Protein AF-A0A661MW27-F1 (afdb_monomer_lite)

Secondary structure (DSSP, 8-state):
----------------TTS-SHHHHHHHHHHHTHHHHTSGGG-SSHHHHHHHHHHHHHHH--SHHHHHIIIIIGGGS-HHHHHHHHHHHHHHTT-S--HHHHHHHHHHHS-TT--SHHHHHHHHHHHHTTT-----HHHHHHH-S--

Sequence (147 aa):
MLWVVASCSANGGADSPDGSGPDYRAGVEDICFAETRSGAIELFPFMDKAQTLNSWLEQQLTDQAAHGLYFETILQASVLEQGDLLRATAIRAGIDSCPLGGYLDFIGRLSSRAATLEDCRAACSERNRDTGDEPSVDEACLKGCGG

pLDDT: mean 72.22, std 19.12, range [37.03, 95.69]

Radius of gyration: 20.78 Å; chains: 1; bounding box: 51×24×80 Å

Structure (mmCIF, N/CA/C/O backbone):
data_AF-A0A661MW27-F1
#
_entry.id   AF-A0A661MW27-F1
#
loop_
_atom_site.group_PDB
_atom_site.id
_atom_site.type_symbol
_atom_site.label_atom_id
_atom_site.label_alt_id
_atom_site.label_comp_id
_atom_site.label_asym_id
_atom_site.label_entity_id
_atom_site.label_seq_id
_atom_site.pdbx_PDB_ins_code
_atom_site.Cartn_x
_atom_site.Cartn_y
_atom_site.Cartn_z
_atom_site.occupancy
_atom_site.B_iso_or_equiv
_atom_site.auth_seq_id
_atom_site.auth_comp_id
_atom_site.auth_asym_id
_atom_site.auth_atom_id
_atom_site.pdbx_PDB_model_num
ATOM 1 N N . MET A 1 1 ? -34.425 12.189 50.272 1.00 46.50 1 MET A N 1
ATOM 2 C CA . MET A 1 1 ? -33.858 10.877 49.901 1.00 46.50 1 MET A CA 1
ATOM 3 C C . MET A 1 1 ? -33.322 11.001 48.485 1.00 46.50 1 MET A C 1
ATOM 5 O O . MET A 1 1 ? -34.099 11.303 47.592 1.00 46.50 1 MET A O 1
ATOM 9 N N . LEU A 1 2 ? -31.997 10.924 48.339 1.00 43.91 2 LEU A N 1
ATOM 10 C CA . LEU A 1 2 ? -31.269 10.925 47.064 1.00 43.91 2 LEU A CA 1
ATOM 11 C C . LEU A 1 2 ? -31.294 9.526 46.399 1.00 43.91 2 LEU A C 1
ATOM 13 O O . LEU A 1 2 ? -31.570 8.547 47.090 1.00 43.91 2 LEU A O 1
ATOM 17 N N . TRP A 1 3 ? -30.814 9.499 45.141 1.00 37.03 3 TRP A N 1
ATOM 18 C CA . TRP A 1 3 ? -30.268 8.382 44.332 1.00 37.03 3 TRP A CA 1
ATOM 19 C C . TRP A 1 3 ? -31.305 7.652 43.447 1.00 37.03 3 TRP A C 1
ATOM 21 O O . TRP A 1 3 ? -32.359 7.283 43.940 1.00 37.03 3 TRP A O 1
ATOM 31 N N . VAL A 1 4 ? -31.132 7.398 42.139 1.00 47.03 4 VAL A N 1
ATOM 32 C CA . VAL A 1 4 ? -30.039 7.552 41.151 1.00 47.03 4 VAL A CA 1
ATOM 33 C C . VAL A 1 4 ? -30.671 7.508 39.754 1.00 47.03 4 VAL A C 1
ATOM 35 O O . VAL A 1 4 ? -31.527 6.666 39.494 1.00 47.03 4 VAL A O 1
ATOM 38 N N . VAL A 1 5 ? -30.213 8.370 38.845 1.00 48.03 5 VAL A N 1
ATOM 39 C CA . VAL A 1 5 ? -30.421 8.227 37.396 1.00 48.03 5 VAL A CA 1
ATOM 40 C C . VAL A 1 5 ? -29.386 7.218 36.899 1.00 48.03 5 VAL A C 1
ATOM 42 O O . VAL A 1 5 ? -28.189 7.500 36.932 1.00 48.03 5 VAL A O 1
ATOM 45 N N . ALA A 1 6 ? -29.819 6.025 36.497 1.00 45.34 6 ALA A N 1
ATOM 46 C CA . ALA A 1 6 ? -28.947 5.066 35.832 1.00 45.34 6 ALA A CA 1
ATOM 47 C C . ALA A 1 6 ? -28.739 5.529 34.383 1.00 45.34 6 ALA A C 1
ATOM 49 O O . ALA A 1 6 ? -29.482 5.157 33.479 1.00 45.34 6 ALA A O 1
ATOM 50 N N . SER A 1 7 ? -27.742 6.390 34.179 1.00 44.41 7 SER A N 1
ATOM 51 C CA . SER A 1 7 ? -27.162 6.629 32.862 1.00 44.41 7 SER A CA 1
ATOM 52 C C . SER A 1 7 ? -26.473 5.343 32.418 1.00 44.41 7 SER A C 1
ATOM 54 O O . SER A 1 7 ? -25.384 5.019 32.890 1.00 44.41 7 SER A O 1
ATOM 56 N N . CYS A 1 8 ? -27.101 4.593 31.516 1.00 40.91 8 CYS A N 1
ATOM 57 C CA . CYS A 1 8 ? -26.392 3.601 30.722 1.00 40.91 8 CYS A CA 1
ATOM 58 C C . CYS A 1 8 ? -25.476 4.348 29.746 1.00 40.91 8 CYS A C 1
ATOM 60 O O . CYS A 1 8 ? -25.838 4.607 28.602 1.00 40.91 8 CYS A O 1
ATOM 62 N N . SER A 1 9 ? -24.286 4.712 30.221 1.00 41.81 9 SER A N 1
ATOM 63 C CA . SER A 1 9 ? -23.142 4.939 29.350 1.00 41.81 9 SER A CA 1
ATOM 64 C C . SER A 1 9 ? -22.798 3.599 28.712 1.00 41.81 9 SER A C 1
ATOM 66 O O . SER A 1 9 ? -22.139 2.766 29.329 1.00 41.81 9 SER A O 1
ATOM 68 N N . ALA A 1 10 ? -23.246 3.380 27.479 1.00 42.62 10 ALA A N 1
ATOM 69 C CA . ALA A 1 10 ? -22.653 2.381 26.600 1.00 42.62 10 ALA A CA 1
ATOM 70 C C . ALA A 1 10 ? -21.288 2.915 26.121 1.00 42.62 10 ALA A C 1
ATOM 72 O O . ALA A 1 10 ? -21.113 3.264 24.961 1.00 42.62 10 ALA A O 1
ATOM 73 N N . ASN A 1 11 ? -20.346 3.051 27.058 1.00 49.88 11 ASN A N 1
ATOM 74 C CA . ASN A 1 11 ? -18.920 3.193 26.787 1.00 49.88 11 ASN A CA 1
ATOM 75 C C . ASN A 1 11 ? -18.308 1.810 26.996 1.00 49.88 11 ASN A C 1
ATOM 77 O O . ASN A 1 11 ? -18.375 1.276 28.102 1.00 49.88 11 ASN A O 1
ATOM 81 N N . GLY A 1 12 ? -17.733 1.241 25.943 1.00 41.22 12 GLY A N 1
ATOM 82 C CA . GLY A 1 12 ? -17.065 -0.057 26.005 1.00 41.22 12 GLY A CA 1
ATOM 83 C C . GLY A 1 12 ? -17.456 -0.974 24.858 1.00 41.22 12 GLY A C 1
ATOM 84 O O . GLY A 1 12 ? -17.827 -2.121 25.091 1.00 41.22 12 GLY A O 1
ATOM 85 N N . GLY A 1 13 ? -17.398 -0.469 23.622 1.00 37.97 13 GLY A N 1
ATOM 86 C CA . GLY A 1 13 ? -17.159 -1.348 22.483 1.00 37.97 13 GLY A CA 1
ATOM 87 C C . GLY A 1 13 ? -15.751 -1.900 22.657 1.00 37.97 13 GLY A C 1
ATOM 88 O O . GLY A 1 13 ? -14.794 -1.137 22.682 1.00 37.97 13 GLY A O 1
ATOM 89 N N . ALA A 1 14 ? -15.678 -3.194 22.932 1.00 40.94 14 ALA A N 1
ATOM 90 C CA . ALA A 1 14 ? -14.482 -3.892 23.349 1.00 40.94 14 ALA A CA 1
ATOM 91 C C . ALA A 1 14 ? -13.379 -3.816 22.285 1.00 40.94 14 ALA A C 1
ATOM 93 O O . ALA A 1 14 ? -13.528 -4.370 21.195 1.00 40.94 14 ALA A O 1
ATOM 94 N N . ASP A 1 15 ? -12.258 -3.198 22.659 1.00 43.69 15 ASP A N 1
ATOM 95 C CA . ASP A 1 15 ? -10.935 -3.521 22.135 1.00 43.69 15 ASP A CA 1
ATOM 96 C C . ASP A 1 15 ? -10.764 -5.042 22.175 1.00 43.69 15 ASP A C 1
ATOM 98 O O . ASP A 1 15 ? -10.626 -5.654 23.239 1.00 43.69 15 ASP A O 1
ATOM 102 N N . SER A 1 16 ? -10.841 -5.671 21.006 1.00 42.41 16 SER A N 1
ATOM 103 C CA . SER A 1 16 ? -10.430 -7.060 20.860 1.00 42.41 16 SER A CA 1
ATOM 104 C C . SER A 1 16 ? -8.900 -7.074 20.963 1.00 42.41 16 SER A C 1
ATOM 106 O O . SER A 1 16 ? -8.254 -6.431 20.134 1.00 42.41 16 SER A O 1
ATOM 108 N N . PRO A 1 17 ? -8.303 -7.782 21.942 1.00 43.22 17 PRO A N 1
ATOM 109 C CA . PRO A 1 17 ? -6.854 -7.770 22.195 1.00 43.22 17 PRO A CA 1
ATOM 110 C C . PRO A 1 17 ? -6.017 -8.370 21.052 1.00 43.22 17 PRO A C 1
ATOM 112 O O . PRO A 1 17 ? -4.790 -8.355 21.098 1.00 43.22 17 PRO A O 1
ATOM 115 N N . ASP A 1 18 ? -6.685 -8.850 20.008 1.00 52.06 18 ASP A N 1
ATOM 116 C CA . ASP A 1 18 ? -6.111 -9.528 18.854 1.00 52.06 18 ASP A CA 1
ATOM 117 C C . ASP A 1 18 ? -5.932 -8.565 17.664 1.00 52.06 18 ASP A C 1
ATOM 119 O O . ASP A 1 18 ? -5.651 -9.006 16.550 1.00 52.06 18 ASP A O 1
ATOM 123 N N . GLY A 1 19 ? -6.182 -7.260 17.857 1.00 52.84 19 GLY A N 1
ATOM 124 C CA . GLY A 1 19 ? -6.097 -6.251 16.797 1.00 52.84 19 GLY A CA 1
ATOM 125 C C . GLY A 1 19 ? -7.008 -6.559 15.609 1.00 52.84 19 GLY A C 1
ATOM 126 O O . GLY A 1 19 ? -6.654 -6.252 14.489 1.00 52.84 19 GLY A O 1
ATOM 127 N N . SER A 1 20 ? -8.141 -7.235 15.826 1.00 58.78 20 SER A N 1
ATOM 128 C CA . SER A 1 20 ? -9.011 -7.783 14.766 1.00 58.78 20 SER A CA 1
ATOM 129 C C . SER A 1 20 ? -10.397 -7.116 14.718 1.00 58.78 20 SER A C 1
ATOM 131 O O . SER A 1 20 ? -11.371 -7.702 14.246 1.00 58.78 20 SER A O 1
ATOM 133 N N . GLY A 1 21 ? -10.506 -5.900 15.262 1.00 63.06 21 GLY A N 1
ATOM 134 C CA . GLY A 1 21 ? -11.749 -5.129 15.311 1.00 63.06 21 GLY A CA 1
ATOM 135 C C . GLY A 1 21 ? -12.168 -4.537 13.954 1.00 63.06 21 GLY A C 1
ATOM 136 O O . GLY A 1 21 ? -11.408 -4.588 12.984 1.00 63.06 21 GLY A O 1
ATOM 137 N N . PRO A 1 22 ? -13.374 -3.944 13.865 1.00 69.44 22 PRO A N 1
ATOM 138 C CA . PRO A 1 22 ? -13.841 -3.263 12.652 1.00 69.44 22 PRO A CA 1
ATOM 139 C C . PRO A 1 22 ? -12.879 -2.159 12.183 1.00 69.44 22 PRO A C 1
ATOM 141 O O . PRO A 1 22 ? -12.705 -1.988 10.977 1.00 69.44 22 PRO A O 1
ATOM 144 N N . ASP A 1 23 ? -12.205 -1.489 13.120 1.00 83.31 23 ASP A N 1
ATOM 145 C CA . ASP A 1 23 ? -11.237 -0.424 12.838 1.00 83.31 23 ASP A CA 1
ATOM 146 C C . ASP A 1 23 ? -9.940 -0.967 12.213 1.00 83.31 23 ASP A C 1
ATOM 148 O O . ASP A 1 23 ? -9.398 -0.365 11.287 1.00 83.31 23 ASP A O 1
ATOM 152 N N . TYR A 1 24 ? -9.502 -2.167 12.612 1.00 86.62 24 TYR A N 1
ATOM 153 C CA . TYR A 1 24 ? -8.372 -2.846 11.971 1.00 86.62 24 TYR A CA 1
ATOM 154 C C . TYR A 1 24 ? -8.691 -3.244 10.534 1.00 86.62 24 TYR A C 1
ATOM 156 O O . TYR A 1 24 ? -7.898 -2.991 9.630 1.00 86.62 24 TYR A O 1
ATOM 164 N N . ARG A 1 25 ? -9.866 -3.843 10.290 1.00 92.62 25 ARG A N 1
ATOM 165 C CA . ARG A 1 25 ? -10.283 -4.193 8.924 1.00 92.62 25 ARG A CA 1
ATOM 166 C C . ARG A 1 25 ? -10.332 -2.951 8.035 1.00 92.62 25 ARG A C 1
ATOM 168 O O . ARG A 1 25 ? -9.837 -3.014 6.915 1.00 92.62 25 ARG A O 1
ATOM 175 N N . ALA A 1 26 ? -10.884 -1.844 8.535 1.00 92.94 26 ALA A N 1
ATOM 176 C CA . ALA A 1 26 ? -10.894 -0.573 7.816 1.00 92.94 26 ALA A CA 1
ATOM 177 C C . ALA A 1 26 ? -9.467 -0.083 7.512 1.00 92.94 26 ALA A C 1
ATOM 179 O O . ALA A 1 26 ? -9.180 0.262 6.370 1.00 92.94 26 ALA A O 1
ATOM 180 N N . GLY A 1 27 ? -8.549 -0.166 8.481 1.00 93.62 27 GLY A N 1
ATOM 181 C CA . GLY A 1 27 ? -7.141 0.174 8.275 1.00 93.62 27 GLY A CA 1
ATOM 182 C C . GLY A 1 27 ? -6.440 -0.712 7.235 1.00 93.62 27 GLY A C 1
ATOM 183 O O . GLY A 1 27 ? -5.723 -0.209 6.373 1.00 93.62 27 GLY A O 1
ATOM 184 N N . VAL A 1 28 ? -6.678 -2.028 7.244 1.00 94.94 28 VAL A N 1
ATOM 185 C CA . VAL A 1 28 ? -6.149 -2.936 6.206 1.00 94.94 28 VAL A CA 1
ATOM 186 C C . VAL A 1 28 ? -6.758 -2.621 4.836 1.00 94.94 28 VAL A C 1
ATOM 188 O O . VAL A 1 28 ? -6.068 -2.708 3.820 1.00 94.94 28 VAL A O 1
ATOM 191 N N . GLU A 1 29 ? -8.023 -2.208 4.786 1.00 95.00 29 GLU A N 1
ATOM 192 C CA . GLU A 1 29 ? -8.664 -1.762 3.550 1.00 95.00 29 GLU A CA 1
ATOM 193 C C . GLU A 1 29 ? -8.037 -0.461 3.023 1.00 95.00 29 GLU A C 1
ATOM 195 O O . GLU A 1 29 ? -7.731 -0.372 1.833 1.00 95.00 29 GLU A O 1
ATOM 200 N N . ASP A 1 30 ? -7.758 0.512 3.894 1.00 95.69 30 ASP A N 1
ATOM 201 C CA . ASP A 1 30 ? -7.030 1.731 3.528 1.00 95.69 30 ASP A CA 1
ATOM 202 C C . ASP A 1 30 ? -5.644 1.420 2.962 1.00 95.69 30 ASP A C 1
ATOM 204 O O . ASP A 1 30 ? -5.281 1.969 1.923 1.00 95.69 30 ASP A O 1
ATOM 208 N N . ILE A 1 31 ? -4.906 0.484 3.568 1.00 95.50 31 ILE A N 1
ATOM 209 C CA . ILE A 1 31 ? -3.621 0.009 3.036 1.00 95.50 31 ILE A CA 1
ATOM 210 C C . ILE A 1 31 ? -3.806 -0.595 1.639 1.00 95.50 31 ILE A C 1
ATOM 212 O O . ILE A 1 31 ? -3.118 -0.215 0.693 1.00 95.50 31 ILE A O 1
ATOM 216 N N . CYS A 1 32 ? -4.738 -1.535 1.484 1.00 94.00 32 CYS A N 1
ATOM 217 C CA . CYS A 1 32 ? -4.904 -2.276 0.237 1.00 94.00 32 CYS A CA 1
ATOM 218 C C . CYS A 1 32 ? -5.307 -1.404 -0.953 1.00 94.00 32 CYS A C 1
ATOM 220 O O . CYS A 1 32 ? -4.909 -1.693 -2.085 1.00 94.00 32 CYS A O 1
ATOM 222 N N . PHE A 1 33 ? -6.071 -0.343 -0.698 1.00 92.31 33 PHE A N 1
ATOM 223 C CA . PHE A 1 33 ? -6.570 0.581 -1.715 1.00 92.31 33 PHE A CA 1
ATOM 224 C C . PHE A 1 33 ? -5.861 1.943 -1.692 1.00 92.31 33 PHE A C 1
ATOM 226 O O . PHE A 1 33 ? -6.337 2.890 -2.326 1.00 92.31 33 PHE A O 1
ATOM 233 N N . ALA A 1 34 ? -4.714 2.044 -1.011 1.00 92.19 34 ALA A N 1
ATOM 234 C CA . ALA A 1 34 ? -3.991 3.296 -0.813 1.00 92.19 34 ALA A CA 1
ATOM 235 C C . ALA A 1 34 ? -3.651 3.996 -2.134 1.00 92.19 34 ALA A C 1
ATOM 237 O O . ALA A 1 34 ? -3.820 5.207 -2.238 1.00 92.19 34 ALA A O 1
ATOM 238 N N . GLU A 1 35 ? -3.243 3.263 -3.177 1.00 87.69 35 GLU A N 1
ATOM 239 C CA . GLU A 1 35 ? -2.921 3.856 -4.486 1.00 87.69 35 GLU A CA 1
ATOM 240 C C . GLU A 1 35 ? -4.106 4.607 -5.094 1.00 87.69 35 GLU A C 1
ATOM 242 O O . GLU A 1 35 ? -3.955 5.725 -5.584 1.00 87.69 35 GLU A O 1
ATOM 247 N N . THR A 1 36 ? -5.297 4.011 -5.045 1.00 86.06 36 THR A N 1
ATOM 248 C CA . THR A 1 36 ? -6.510 4.620 -5.594 1.00 86.06 36 THR A CA 1
ATOM 249 C C . THR A 1 36 ? -7.008 5.754 -4.702 1.00 86.06 36 THR A C 1
ATOM 251 O O . THR A 1 36 ? -7.374 6.810 -5.211 1.00 86.06 36 THR A O 1
ATOM 254 N N . ARG A 1 37 ? -7.003 5.572 -3.374 1.00 88.31 37 ARG A N 1
ATOM 255 C CA . ARG A 1 37 ? -7.554 6.556 -2.423 1.00 88.31 37 ARG A CA 1
ATOM 256 C C . ARG A 1 37 ? -6.670 7.795 -2.252 1.00 88.31 37 ARG A C 1
ATOM 258 O O . ARG A 1 37 ? -7.192 8.884 -2.036 1.00 88.31 37 ARG A O 1
ATOM 265 N N . SER A 1 38 ? -5.355 7.644 -2.389 1.00 86.31 38 SER A N 1
ATOM 266 C CA . SER A 1 38 ? -4.399 8.761 -2.367 1.00 86.31 38 SER A CA 1
ATOM 267 C C . SER A 1 38 ? -4.269 9.484 -3.712 1.00 86.31 38 SER A C 1
ATOM 269 O O . SER A 1 38 ? -3.647 10.542 -3.776 1.00 86.31 38 SER A O 1
ATOM 271 N N . GLY A 1 39 ? -4.810 8.914 -4.797 1.00 81.88 39 GLY A N 1
ATOM 272 C CA . GLY A 1 39 ? -4.552 9.374 -6.165 1.00 81.88 39 GLY A CA 1
ATOM 273 C C . GLY A 1 39 ? -3.149 9.026 -6.675 1.00 81.88 39 GLY A C 1
ATOM 274 O O . GLY A 1 39 ? -2.788 9.406 -7.786 1.00 81.88 39 GLY A O 1
ATOM 275 N N . ALA A 1 40 ? -2.358 8.278 -5.898 1.00 80.50 40 ALA A N 1
ATOM 276 C CA . ALA A 1 40 ? -1.007 7.897 -6.275 1.00 80.50 40 ALA A CA 1
ATOM 277 C C . ALA A 1 40 ? -0.971 6.943 -7.477 1.00 80.50 40 ALA A C 1
ATOM 279 O O . ALA A 1 40 ? 0.063 6.849 -8.127 1.00 80.50 40 ALA A O 1
ATOM 280 N N . ILE A 1 41 ? -2.079 6.259 -7.799 1.00 74.19 41 ILE A N 1
ATOM 281 C CA . ILE A 1 41 ? -2.168 5.284 -8.898 1.00 74.19 41 ILE A CA 1
ATOM 282 C C . ILE A 1 41 ? -1.633 5.817 -10.240 1.00 74.19 41 ILE A C 1
ATOM 284 O O . ILE A 1 41 ? -1.000 5.048 -10.961 1.00 74.19 41 ILE A O 1
ATOM 288 N N . GLU A 1 42 ? -1.801 7.114 -10.522 1.00 66.31 42 GLU A N 1
ATOM 289 C CA . GLU A 1 42 ? -1.377 7.768 -11.773 1.00 66.31 42 GLU A CA 1
ATOM 290 C C . GLU A 1 42 ? 0.007 8.444 -11.693 1.00 66.31 42 GLU A C 1
ATOM 292 O O . GLU A 1 42 ? 0.472 9.015 -12.680 1.00 66.31 42 GLU A O 1
ATOM 297 N N . LEU A 1 43 ? 0.678 8.420 -10.534 1.00 65.19 43 LEU A N 1
ATOM 298 C CA . LEU A 1 43 ? 1.929 9.155 -10.339 1.00 65.19 43 LEU A CA 1
ATOM 299 C C . LEU A 1 43 ? 3.136 8.442 -10.959 1.00 65.19 43 LEU A C 1
ATOM 301 O O . LEU A 1 43 ? 3.402 7.267 -10.693 1.00 65.19 43 LEU A O 1
ATOM 305 N N . PHE A 1 44 ? 3.909 9.217 -11.723 1.00 55.19 44 PHE A N 1
ATOM 306 C CA . PHE A 1 44 ? 5.209 8.849 -12.273 1.00 55.19 44 PHE A CA 1
ATOM 307 C C . PHE A 1 44 ? 6.200 10.018 -12.097 1.00 55.19 44 PHE A C 1
ATOM 309 O O . PHE A 1 44 ? 5.809 11.154 -12.384 1.00 55.19 44 PHE A O 1
ATOM 316 N N . PRO A 1 45 ? 7.476 9.787 -11.708 1.00 55.62 45 PRO A N 1
ATOM 317 C CA . PRO A 1 45 ? 8.161 8.503 -11.476 1.00 55.62 45 PRO A CA 1
ATOM 318 C C . PRO A 1 45 ? 7.717 7.740 -10.218 1.00 55.62 45 PRO A C 1
ATOM 320 O O . PRO A 1 45 ? 7.175 8.312 -9.279 1.00 55.62 45 PRO A O 1
ATOM 323 N N . PHE A 1 46 ? 7.996 6.429 -10.175 1.00 63.88 46 PHE A N 1
ATOM 324 C CA . PHE A 1 46 ? 7.572 5.517 -9.093 1.00 63.88 46 PHE A CA 1
ATOM 325 C C . PHE A 1 46 ? 8.015 5.943 -7.680 1.00 63.88 46 PHE A C 1
ATOM 327 O O . PHE A 1 46 ? 7.361 5.597 -6.697 1.00 63.88 46 PHE A O 1
ATOM 334 N N . MET A 1 47 ? 9.107 6.704 -7.569 1.00 63.56 47 MET A N 1
ATOM 335 C CA . MET A 1 47 ? 9.570 7.263 -6.294 1.00 63.56 47 MET A CA 1
ATOM 336 C C . MET A 1 47 ? 8.572 8.267 -5.702 1.00 63.56 47 MET A C 1
ATOM 338 O O . MET A 1 47 ? 8.338 8.247 -4.493 1.00 63.56 47 MET A O 1
ATOM 342 N N . ASP A 1 48 ? 7.929 9.077 -6.545 1.00 69.38 48 ASP A N 1
ATOM 343 C CA . ASP A 1 48 ? 6.927 10.054 -6.110 1.00 69.38 48 ASP A CA 1
ATOM 344 C C . ASP A 1 48 ? 5.658 9.337 -5.632 1.00 69.38 48 ASP A C 1
ATOM 346 O O . ASP A 1 48 ? 5.059 9.719 -4.626 1.00 69.38 48 ASP A O 1
ATOM 350 N N . LYS A 1 49 ? 5.310 8.212 -6.275 1.00 76.50 49 LYS A N 1
ATOM 351 C CA . LYS A 1 49 ? 4.207 7.340 -5.849 1.00 76.50 49 LYS A CA 1
ATOM 352 C C . LYS A 1 49 ? 4.422 6.809 -4.431 1.00 76.50 49 LYS A C 1
ATOM 354 O O . LYS A 1 49 ? 3.512 6.893 -3.610 1.00 76.50 49 LYS A O 1
ATOM 359 N N . ALA A 1 50 ? 5.614 6.289 -4.128 1.00 79.38 50 ALA A N 1
ATOM 360 C CA . ALA A 1 50 ? 5.922 5.744 -2.804 1.00 79.38 50 ALA A CA 1
ATOM 361 C C . ALA A 1 50 ? 5.825 6.815 -1.706 1.00 79.38 50 ALA A C 1
ATOM 363 O O . ALA A 1 50 ? 5.262 6.563 -0.641 1.00 79.38 50 ALA A O 1
ATOM 364 N N . GLN A 1 51 ? 6.324 8.025 -1.978 1.00 83.31 51 GLN A N 1
ATOM 365 C CA . GLN A 1 51 ? 6.227 9.135 -1.034 1.00 83.31 51 GLN A CA 1
ATOM 366 C C . GLN A 1 51 ? 4.769 9.549 -0.792 1.00 83.31 51 GLN A C 1
ATOM 368 O O . GLN A 1 51 ? 4.352 9.631 0.362 1.00 83.31 51 GLN A O 1
ATOM 373 N N . THR A 1 52 ? 3.983 9.771 -1.851 1.00 86.69 52 THR A N 1
ATOM 374 C CA . THR A 1 52 ? 2.563 10.137 -1.727 1.00 86.69 52 THR A CA 1
ATOM 375 C C . THR A 1 52 ? 1.771 9.077 -0.970 1.00 86.69 52 THR A C 1
ATOM 377 O O . THR A 1 52 ? 0.968 9.418 -0.102 1.00 86.69 52 THR A O 1
ATOM 380 N N . LEU A 1 53 ? 2.020 7.799 -1.256 1.00 88.94 53 LEU A N 1
ATOM 381 C CA . LEU A 1 53 ? 1.321 6.686 -0.624 1.00 88.94 53 LEU A CA 1
ATOM 382 C C . LEU A 1 53 ? 1.631 6.604 0.876 1.00 88.94 53 LEU A C 1
ATOM 384 O O . LEU A 1 53 ? 0.707 6.527 1.684 1.00 88.94 53 LEU A O 1
ATOM 388 N N . ASN A 1 54 ? 2.908 6.711 1.257 1.00 90.62 54 ASN A N 1
ATOM 389 C CA . ASN A 1 54 ? 3.320 6.688 2.661 1.00 90.62 54 ASN A CA 1
ATOM 390 C C . ASN A 1 54 ? 2.775 7.892 3.438 1.00 90.62 54 ASN A C 1
ATOM 392 O O . ASN A 1 54 ? 2.223 7.716 4.520 1.00 90.62 54 ASN A O 1
ATOM 396 N N . SER A 1 55 ? 2.871 9.103 2.876 1.00 91.38 55 SER A N 1
ATOM 397 C CA . SER A 1 55 ? 2.335 10.310 3.520 1.00 91.38 55 SER A CA 1
ATOM 398 C C . SER A 1 55 ? 0.816 10.269 3.678 1.00 91.38 55 SER A C 1
ATOM 400 O O . SER A 1 55 ? 0.289 10.801 4.654 1.00 91.38 55 SER A O 1
ATOM 402 N N . TRP A 1 56 ? 0.104 9.653 2.732 1.00 94.12 56 TRP A N 1
ATOM 403 C CA . TRP A 1 56 ? -1.336 9.457 2.849 1.00 94.12 56 TRP A CA 1
ATOM 404 C C . TRP A 1 56 ? -1.665 8.433 3.942 1.00 94.12 56 TRP A C 1
ATOM 406 O O . TRP A 1 56 ? -2.470 8.731 4.821 1.00 94.12 56 TRP A O 1
ATOM 416 N N . LEU A 1 57 ? -1.002 7.271 3.955 1.00 93.56 57 LEU A N 1
ATOM 417 C CA . LEU A 1 57 ? -1.245 6.231 4.962 1.00 93.56 57 LEU A CA 1
ATOM 418 C C . LEU A 1 57 ? -0.912 6.680 6.385 1.00 93.56 57 LEU A C 1
ATOM 420 O O . LEU A 1 57 ? -1.645 6.338 7.306 1.00 93.56 57 LEU A O 1
ATOM 424 N N . GLU A 1 58 ? 0.121 7.499 6.572 1.00 92.88 58 GLU A N 1
ATOM 425 C CA . GLU A 1 58 ? 0.467 8.058 7.886 1.00 92.88 58 GLU A CA 1
ATOM 426 C C . GLU A 1 58 ? -0.667 8.928 8.459 1.00 92.88 58 GLU A C 1
ATOM 428 O O . GLU A 1 58 ? -0.862 8.995 9.668 1.00 92.88 58 GLU A O 1
ATOM 433 N N . GLN A 1 59 ? -1.460 9.565 7.591 1.00 92.44 59 GLN A N 1
ATOM 434 C CA . GLN A 1 59 ? -2.605 10.384 7.998 1.00 92.44 59 GLN A CA 1
ATOM 435 C C . GLN A 1 59 ? -3.899 9.579 8.159 1.00 92.44 59 GLN A C 1
ATOM 437 O O . GLN A 1 59 ? -4.761 9.982 8.939 1.00 92.44 59 GLN A O 1
ATOM 442 N N . GLN A 1 60 ? -4.068 8.486 7.408 1.00 92.75 60 GLN A N 1
ATOM 443 C CA . GLN A 1 60 ? -5.314 7.711 7.404 1.00 92.75 60 GLN A CA 1
ATOM 444 C C . GLN A 1 60 ? -5.331 6.561 8.412 1.00 92.75 60 GLN A C 1
ATOM 446 O O . GLN A 1 60 ? -6.386 6.252 8.967 1.00 92.7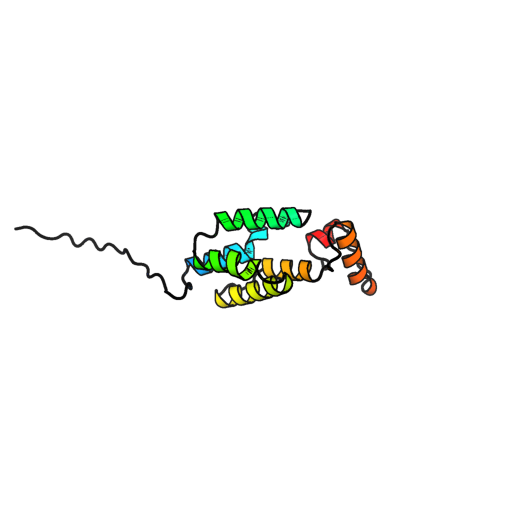5 60 GLN A O 1
ATOM 451 N N . LEU A 1 61 ? -4.184 5.930 8.678 1.00 91.81 61 LEU A N 1
ATOM 452 C CA . LEU A 1 61 ? -4.104 4.787 9.586 1.00 91.81 61 LEU A CA 1
ATOM 453 C C . LEU A 1 61 ? -4.189 5.245 11.043 1.00 91.81 61 LEU A C 1
ATOM 455 O O . LEU A 1 61 ? -3.186 5.501 11.703 1.00 91.81 61 LEU A O 1
ATOM 459 N N . THR A 1 62 ? -5.421 5.341 11.536 1.00 87.44 62 THR A N 1
ATOM 460 C CA . THR A 1 62 ? -5.729 5.711 12.925 1.00 87.44 62 THR A CA 1
ATOM 461 C C . THR A 1 62 ? -5.716 4.517 13.880 1.00 87.44 62 THR A C 1
ATOM 463 O O . THR A 1 62 ? -5.466 4.693 15.072 1.00 87.44 62 THR A O 1
ATOM 466 N N . ASP A 1 63 ? -5.938 3.304 13.368 1.00 89.69 63 ASP A N 1
ATOM 467 C CA . ASP A 1 63 ? -5.803 2.066 14.132 1.00 89.69 63 ASP A CA 1
ATOM 468 C C . ASP A 1 63 ? -4.322 1.703 14.324 1.00 89.69 63 ASP A C 1
ATOM 470 O O . ASP A 1 63 ? -3.559 1.575 13.361 1.00 89.69 63 ASP A O 1
ATOM 474 N N . GLN A 1 64 ? -3.909 1.509 15.579 1.00 89.19 64 GLN A N 1
ATOM 475 C CA . GLN A 1 64 ? -2.508 1.254 15.918 1.00 89.19 64 GLN A CA 1
ATOM 476 C C . GLN A 1 64 ? -2.005 -0.082 15.349 1.00 89.19 64 GLN A C 1
ATOM 478 O O . GLN A 1 64 ? -0.835 -0.183 14.974 1.00 89.19 64 GLN A O 1
ATOM 483 N N . ALA A 1 65 ? -2.865 -1.102 15.259 1.00 89.88 65 ALA A N 1
ATOM 484 C CA . ALA A 1 65 ? -2.478 -2.408 14.733 1.00 89.88 65 ALA A CA 1
ATOM 485 C C . ALA A 1 65 ? -2.271 -2.366 13.210 1.00 89.88 65 ALA A C 1
ATOM 487 O O . ALA A 1 65 ? -1.285 -2.913 12.713 1.00 89.88 65 ALA A O 1
ATOM 488 N N . ALA A 1 66 ? -3.138 -1.676 12.468 1.00 90.38 66 ALA A N 1
ATOM 489 C CA . ALA A 1 66 ? -2.980 -1.443 11.035 1.00 90.38 66 ALA A CA 1
ATOM 490 C C . ALA A 1 66 ? -1.768 -0.545 10.739 1.00 90.38 66 ALA A C 1
ATOM 492 O O . ALA A 1 66 ? -0.995 -0.831 9.821 1.00 90.38 66 ALA A O 1
ATOM 493 N N . HIS A 1 67 ? -1.547 0.492 11.553 1.00 92.62 67 HIS A N 1
ATOM 494 C CA . HIS A 1 67 ? -0.367 1.346 11.446 1.00 92.62 67 HIS A CA 1
ATOM 495 C C . HIS A 1 67 ? 0.931 0.545 11.646 1.00 92.62 67 HIS A C 1
ATOM 497 O O . HIS A 1 67 ? 1.822 0.589 10.796 1.00 92.62 67 HIS A O 1
ATOM 503 N N . GLY A 1 68 ? 1.034 -0.227 12.735 1.00 92.12 68 GLY A N 1
ATOM 504 C CA . GLY A 1 68 ? 2.201 -1.071 13.016 1.00 92.12 68 GLY A CA 1
ATOM 505 C C . GLY A 1 68 ? 2.425 -2.143 11.946 1.00 92.12 68 GLY A C 1
ATOM 506 O O . GLY A 1 68 ? 3.548 -2.347 11.484 1.00 92.12 68 GLY A O 1
ATOM 507 N N . LEU A 1 69 ? 1.350 -2.773 11.463 1.00 92.06 69 LEU A N 1
ATOM 508 C CA . LEU A 1 69 ? 1.413 -3.696 10.330 1.00 92.06 69 LEU A CA 1
ATOM 509 C C . LEU A 1 69 ? 2.083 -3.040 9.113 1.00 92.06 69 LEU A C 1
ATOM 511 O O . LEU A 1 69 ? 2.990 -3.627 8.524 1.00 92.06 69 LEU A O 1
ATOM 515 N N . TYR A 1 70 ? 1.652 -1.839 8.725 1.00 92.94 70 TYR A N 1
ATOM 516 C CA . TYR A 1 70 ? 2.184 -1.193 7.530 1.00 92.94 70 TYR A CA 1
ATOM 517 C C . TYR A 1 70 ? 3.620 -0.693 7.720 1.00 92.94 70 TYR A C 1
ATOM 519 O O . TYR A 1 70 ? 4.528 -1.118 7.002 1.00 92.94 70 TYR A O 1
ATOM 527 N N . PHE A 1 71 ? 3.840 0.179 8.705 1.00 93.88 71 PHE A N 1
ATOM 528 C CA . PHE A 1 71 ? 5.102 0.907 8.844 1.00 93.88 71 PHE A CA 1
ATOM 529 C C . PHE A 1 71 ? 6.227 0.079 9.475 1.00 93.88 71 PHE A C 1
ATOM 531 O O . PHE A 1 71 ? 7.399 0.299 9.160 1.00 93.88 71 PHE A O 1
ATOM 538 N N . GLU A 1 72 ? 5.896 -0.890 10.331 1.00 93.38 72 GLU A N 1
ATOM 539 C CA . GLU A 1 72 ? 6.897 -1.674 11.066 1.00 93.38 72 GLU A CA 1
ATOM 540 C C . GLU A 1 72 ? 7.095 -3.080 10.496 1.00 93.38 72 GLU A C 1
ATOM 542 O O . GLU A 1 72 ? 8.169 -3.652 10.665 1.00 93.38 72 GLU A O 1
ATOM 547 N N . THR A 1 73 ? 6.097 -3.642 9.803 1.00 92.75 73 THR A N 1
ATOM 548 C CA . THR A 1 73 ? 6.200 -4.994 9.224 1.00 92.75 73 THR A CA 1
ATOM 549 C C . THR A 1 73 ? 6.336 -4.955 7.708 1.00 92.75 73 THR A C 1
ATOM 551 O O . THR A 1 73 ? 7.338 -5.428 7.175 1.00 92.75 73 THR A O 1
ATOM 554 N N . ILE A 1 74 ? 5.357 -4.384 7.000 1.00 92.50 74 ILE A N 1
ATOM 555 C CA . ILE A 1 74 ? 5.336 -4.412 5.533 1.00 92.50 74 ILE A CA 1
ATOM 556 C C . ILE A 1 74 ? 6.524 -3.623 4.979 1.00 92.50 74 ILE A C 1
ATOM 558 O O . ILE A 1 74 ? 7.333 -4.194 4.261 1.00 92.50 74 ILE A O 1
ATOM 562 N N . LEU A 1 75 ? 6.720 -2.358 5.363 1.00 90.38 75 LEU A N 1
ATOM 563 C CA . LEU A 1 75 ? 7.809 -1.542 4.798 1.00 90.38 75 LEU A CA 1
ATOM 564 C C . LEU A 1 75 ? 9.228 -2.084 5.058 1.00 90.38 75 LEU A C 1
ATOM 566 O O . LEU A 1 75 ? 10.161 -1.685 4.363 1.00 90.38 75 LEU A O 1
ATOM 570 N N . GLN A 1 76 ? 9.403 -2.990 6.024 1.00 91.00 76 GLN A N 1
ATOM 571 C CA . GLN A 1 76 ? 10.696 -3.615 6.326 1.00 91.00 76 GLN A CA 1
ATOM 572 C C . GLN A 1 76 ? 10.986 -4.857 5.467 1.00 91.00 76 GLN A C 1
ATOM 574 O O . GLN A 1 76 ? 12.128 -5.313 5.409 1.00 91.00 76 GLN A O 1
ATOM 579 N N . ALA A 1 77 ? 9.970 -5.412 4.806 1.00 89.88 77 ALA A N 1
ATOM 580 C CA . ALA A 1 77 ? 10.099 -6.580 3.949 1.00 89.88 77 ALA A CA 1
ATOM 581 C C . ALA A 1 77 ? 10.643 -6.215 2.558 1.00 89.88 77 ALA A C 1
ATOM 583 O O . ALA A 1 77 ? 10.583 -5.063 2.115 1.00 89.88 77 ALA A O 1
ATOM 584 N N . SER A 1 78 ? 11.145 -7.214 1.827 1.00 87.94 78 SER A N 1
ATOM 585 C CA . SER A 1 78 ? 11.488 -7.027 0.410 1.00 87.94 78 SER A CA 1
ATOM 586 C C . SER A 1 78 ? 10.236 -6.718 -0.422 1.00 87.94 78 SER A C 1
ATOM 588 O O . SER A 1 78 ? 9.154 -7.178 -0.086 1.00 87.94 78 SER A O 1
ATOM 590 N N . VAL A 1 79 ? 10.352 -5.984 -1.533 1.00 84.25 79 VAL A N 1
ATOM 591 C CA . VAL A 1 79 ? 9.184 -5.542 -2.332 1.00 84.25 79 VAL A CA 1
ATOM 592 C C . VAL A 1 79 ? 8.245 -6.695 -2.732 1.00 84.25 79 VAL A C 1
ATOM 594 O O . VAL A 1 79 ? 7.030 -6.558 -2.641 1.00 84.25 79 VAL A O 1
ATOM 597 N N . LEU A 1 80 ? 8.789 -7.853 -3.121 1.00 82.19 80 LEU A N 1
ATOM 598 C CA . LEU A 1 80 ? 7.972 -9.035 -3.433 1.00 82.19 80 LEU A CA 1
ATOM 599 C C . LEU A 1 80 ? 7.274 -9.597 -2.186 1.00 82.19 80 LEU A C 1
ATOM 601 O O . LEU A 1 80 ? 6.093 -9.925 -2.216 1.00 82.19 80 LEU A O 1
ATOM 605 N N . GLU A 1 81 ? 7.991 -9.659 -1.068 1.00 89.00 81 GLU A N 1
ATOM 606 C CA . GLU A 1 81 ? 7.441 -10.112 0.209 1.00 89.00 81 GLU A CA 1
ATOM 607 C C . GLU A 1 81 ? 6.372 -9.149 0.748 1.00 89.00 81 GLU A C 1
ATOM 609 O O . GLU A 1 81 ? 5.388 -9.596 1.332 1.00 89.00 81 GLU A O 1
ATOM 614 N N . GLN A 1 82 ? 6.491 -7.843 0.486 1.00 90.81 82 GLN A N 1
ATOM 615 C CA . GLN A 1 82 ? 5.444 -6.865 0.788 1.00 90.81 82 GLN A CA 1
ATOM 616 C C . GLN A 1 82 ? 4.136 -7.213 0.074 1.00 90.81 82 GLN A C 1
ATOM 618 O O . GLN A 1 82 ? 3.074 -7.206 0.701 1.00 90.81 82 GLN A O 1
ATOM 623 N N . GLY A 1 83 ? 4.212 -7.559 -1.216 1.00 88.38 83 GLY A N 1
ATOM 624 C CA . GLY A 1 83 ? 3.058 -7.986 -2.007 1.00 88.38 83 GLY A CA 1
ATOM 625 C C . GLY A 1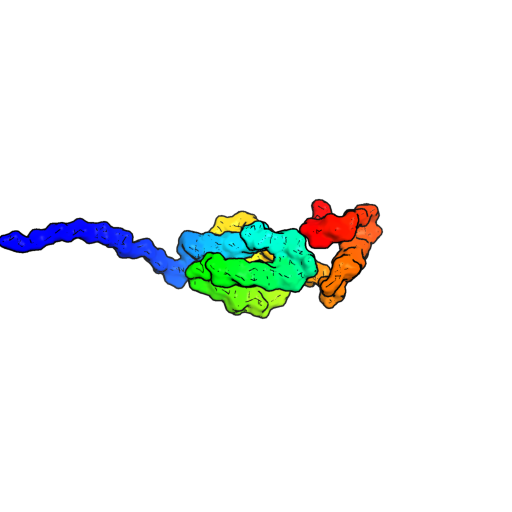 83 ? 2.356 -9.211 -1.414 1.00 88.38 83 GLY A C 1
ATOM 626 O O . GLY A 1 83 ? 1.126 -9.238 -1.284 1.00 88.38 83 GLY A O 1
ATOM 627 N N . ASP A 1 84 ? 3.133 -10.200 -0.975 1.00 92.00 84 ASP A N 1
ATOM 628 C CA . ASP A 1 84 ? 2.620 -11.409 -0.327 1.00 92.00 84 ASP A CA 1
ATOM 629 C C . ASP A 1 84 ? 2.008 -11.136 1.053 1.00 92.00 84 ASP A C 1
ATOM 631 O O . ASP A 1 84 ? 0.893 -11.591 1.336 1.00 92.00 84 ASP A O 1
ATOM 635 N N . LEU A 1 85 ? 2.683 -10.350 1.897 1.00 94.19 85 LEU A N 1
ATOM 636 C CA . LEU A 1 85 ? 2.208 -9.981 3.234 1.00 94.19 85 LEU A CA 1
ATOM 637 C C . LEU A 1 85 ? 0.888 -9.208 3.181 1.00 94.19 85 LEU A C 1
ATOM 639 O O . LEU A 1 85 ? -0.014 -9.463 3.987 1.00 94.19 85 LEU A O 1
ATOM 643 N N . LEU A 1 86 ? 0.750 -8.300 2.215 1.00 93.56 86 LEU A N 1
ATOM 644 C CA . LEU A 1 86 ? -0.470 -7.530 1.992 1.00 93.56 86 LEU A CA 1
ATOM 645 C C . LEU A 1 86 ? -1.650 -8.425 1.624 1.00 93.56 86 LEU A C 1
ATOM 647 O O . LEU A 1 86 ? -2.707 -8.335 2.246 1.00 93.56 86 LEU A O 1
ATOM 651 N N . ARG A 1 87 ? -1.468 -9.345 0.671 1.00 93.06 87 ARG A N 1
ATOM 652 C CA . ARG A 1 87 ? -2.524 -10.293 0.281 1.00 93.06 87 ARG A CA 1
ATOM 653 C C . ARG A 1 87 ? -2.913 -11.216 1.428 1.00 93.06 87 ARG A C 1
ATOM 655 O O . ARG A 1 87 ? -4.100 -11.382 1.702 1.00 93.06 87 ARG A O 1
ATOM 662 N N . ALA A 1 88 ? -1.931 -11.777 2.132 1.00 93.38 88 ALA A N 1
ATOM 663 C CA . ALA A 1 88 ? -2.189 -12.637 3.283 1.00 93.38 88 ALA A CA 1
ATOM 664 C C . ALA A 1 88 ? -2.951 -11.895 4.392 1.00 93.38 88 ALA A C 1
ATOM 666 O O . ALA A 1 88 ? -3.813 -12.468 5.058 1.00 93.38 88 ALA A O 1
ATOM 667 N N . THR A 1 89 ? -2.655 -10.612 4.596 1.00 93.69 89 THR A N 1
ATOM 668 C CA . THR A 1 89 ? -3.326 -9.804 5.618 1.00 93.69 89 THR A CA 1
ATOM 669 C C . THR A 1 89 ? -4.723 -9.368 5.193 1.00 93.69 89 THR A C 1
ATOM 671 O O . THR A 1 89 ? -5.642 -9.487 5.997 1.00 93.69 89 THR A O 1
ATOM 674 N N . ALA A 1 90 ? -4.924 -9.002 3.926 1.00 91.94 90 ALA A N 1
ATOM 675 C CA . ALA A 1 90 ? -6.248 -8.733 3.367 1.00 91.94 90 ALA A CA 1
ATOM 676 C C . ALA A 1 90 ? -7.193 -9.934 3.534 1.00 91.94 90 ALA A C 1
ATOM 678 O O . ALA A 1 90 ? -8.298 -9.783 4.052 1.00 91.94 90 ALA A O 1
ATOM 679 N N . ILE A 1 91 ? -6.722 -11.145 3.207 1.00 93.06 91 ILE A N 1
ATOM 680 C CA . ILE A 1 91 ? -7.495 -12.385 3.378 1.00 93.06 91 ILE A CA 1
ATOM 681 C C . ILE A 1 91 ? -7.873 -12.597 4.849 1.00 93.06 91 ILE A C 1
ATOM 683 O O . ILE A 1 91 ? -9.028 -12.891 5.153 1.00 93.06 91 ILE A O 1
ATOM 687 N N . ARG A 1 92 ? -6.921 -12.419 5.777 1.00 90.50 92 ARG A N 1
ATOM 688 C CA . ARG A 1 92 ? -7.183 -12.546 7.223 1.00 90.50 92 ARG A CA 1
ATOM 689 C C . ARG A 1 92 ? -8.182 -11.506 7.736 1.00 90.50 92 ARG A C 1
ATOM 691 O O . ARG A 1 92 ? -8.971 -11.826 8.616 1.00 90.50 92 ARG A O 1
ATOM 698 N N . ALA A 1 93 ? -8.174 -10.304 7.167 1.00 89.62 93 ALA A N 1
ATOM 699 C CA . ALA A 1 93 ? -9.105 -9.227 7.493 1.00 89.62 93 ALA A CA 1
ATOM 700 C C . ALA A 1 93 ? -10.476 -9.356 6.793 1.00 89.62 93 ALA A C 1
ATOM 702 O O . ALA A 1 93 ? -11.347 -8.510 6.995 1.00 89.62 93 ALA A O 1
ATOM 703 N N . GLY A 1 94 ? -10.695 -10.388 5.966 1.00 91.69 94 GLY A N 1
ATOM 704 C CA . GLY A 1 94 ? -11.940 -10.556 5.209 1.00 91.69 94 GLY A CA 1
ATOM 705 C C . GLY A 1 94 ? -12.118 -9.511 4.102 1.00 91.69 94 GLY A C 1
ATOM 706 O O . GLY A 1 94 ? -13.224 -9.011 3.889 1.00 91.69 94 GLY A O 1
ATOM 707 N N . ILE A 1 95 ? -11.021 -9.133 3.443 1.00 91.06 95 ILE A N 1
ATOM 708 C CA . ILE A 1 95 ? -10.989 -8.238 2.284 1.00 91.06 95 ILE A CA 1
ATOM 709 C C . ILE A 1 95 ? -10.673 -9.078 1.045 1.00 91.06 95 ILE A C 1
ATOM 711 O O . ILE A 1 95 ? -9.646 -9.755 0.988 1.00 91.06 95 ILE A O 1
ATOM 715 N N . ASP A 1 96 ? -11.550 -9.012 0.043 1.00 88.88 96 ASP A N 1
ATOM 716 C CA . ASP A 1 96 ? -11.513 -9.907 -1.123 1.00 88.88 96 ASP A CA 1
ATOM 717 C C . ASP A 1 96 ? -10.309 -9.673 -2.050 1.00 88.88 96 ASP A C 1
ATOM 719 O O . ASP A 1 96 ? -9.880 -10.576 -2.769 1.00 88.88 96 ASP A O 1
ATOM 723 N N . SER A 1 97 ? -9.750 -8.461 -2.055 1.00 86.44 97 SER A N 1
ATOM 724 C CA . SER A 1 97 ? -8.634 -8.098 -2.930 1.00 86.44 97 SER A CA 1
ATOM 725 C C . SER A 1 97 ? -7.740 -7.030 -2.315 1.00 86.44 97 SER A C 1
ATOM 727 O O . SER A 1 97 ? -8.239 -6.095 -1.694 1.00 86.44 97 SER A O 1
ATOM 729 N N . CYS A 1 98 ? -6.436 -7.118 -2.581 1.00 91.50 98 CYS A N 1
ATOM 730 C CA . CYS A 1 98 ? -5.461 -6.102 -2.192 1.00 91.50 98 CYS A CA 1
ATOM 731 C C . CYS A 1 98 ? -4.673 -5.609 -3.420 1.00 91.50 98 CYS A C 1
ATOM 733 O O . CYS A 1 98 ? -3.619 -6.179 -3.724 1.00 91.50 98 CYS A O 1
ATOM 735 N N . PRO A 1 99 ? -5.183 -4.599 -4.157 1.00 87.88 99 PRO A N 1
ATOM 736 C CA . PRO A 1 99 ? -4.534 -4.073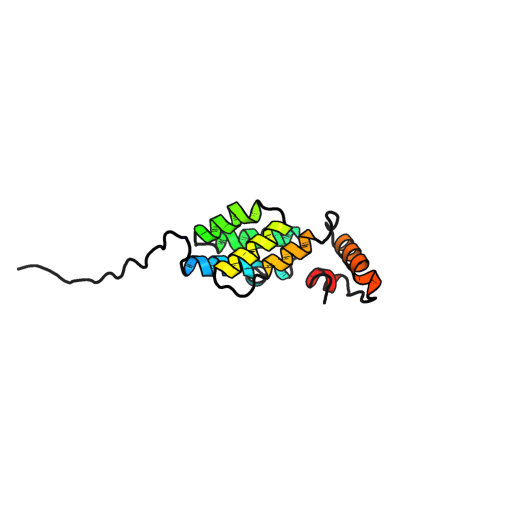 -5.361 1.00 87.88 99 PRO A CA 1
ATOM 737 C C . PRO A 1 99 ? -3.077 -3.657 -5.146 1.00 87.88 99 PRO A C 1
ATOM 739 O O . PRO A 1 99 ? -2.223 -4.035 -5.948 1.00 87.88 99 PRO A O 1
ATOM 742 N N . LEU A 1 100 ? -2.775 -3.000 -4.018 1.00 88.31 100 LEU A N 1
ATOM 743 C CA . LEU A 1 100 ? -1.411 -2.588 -3.675 1.00 88.31 100 LEU A CA 1
ATOM 744 C C . LEU A 1 100 ? -0.425 -3.770 -3.668 1.00 88.31 100 LEU A C 1
ATOM 746 O O . LEU A 1 100 ? 0.714 -3.636 -4.106 1.00 88.31 100 LEU A O 1
ATOM 750 N N . GLY A 1 101 ? -0.860 -4.959 -3.236 1.00 87.00 101 GLY A N 1
ATOM 751 C CA . GLY A 1 101 ? -0.006 -6.146 -3.262 1.00 87.00 101 GLY A CA 1
ATOM 752 C C . GLY A 1 101 ? 0.347 -6.602 -4.684 1.00 87.00 101 GLY A C 1
ATOM 753 O O . GLY A 1 101 ? 1.475 -7.014 -4.943 1.00 87.00 101 GLY A O 1
ATOM 754 N N . GLY A 1 102 ? -0.591 -6.480 -5.628 1.00 80.38 102 GLY A N 1
ATOM 755 C CA . GLY A 1 102 ? -0.337 -6.757 -7.046 1.00 80.38 102 GLY A CA 1
ATOM 756 C C . GLY A 1 102 ? 0.601 -5.734 -7.695 1.00 80.38 102 GLY A C 1
ATOM 757 O O . GLY A 1 102 ? 1.441 -6.103 -8.516 1.00 80.38 102 GLY A O 1
ATOM 758 N N . TYR A 1 103 ? 0.505 -4.465 -7.295 1.00 80.38 103 TYR A N 1
ATOM 759 C CA . TYR A 1 103 ? 1.429 -3.422 -7.735 1.00 80.38 103 TYR A CA 1
ATOM 760 C C . TYR A 1 103 ? 2.862 -3.673 -7.245 1.00 80.38 103 TYR A C 1
ATOM 762 O O . TYR A 1 103 ? 3.806 -3.599 -8.033 1.00 80.38 103 TYR A O 1
ATOM 770 N N . LEU A 1 104 ? 3.040 -4.032 -5.972 1.00 83.00 104 LEU A N 1
ATOM 771 C CA . LEU A 1 104 ? 4.366 -4.333 -5.425 1.00 83.00 104 LEU A CA 1
ATOM 772 C C . LEU A 1 104 ? 4.993 -5.565 -6.086 1.00 83.00 104 LEU A C 1
ATOM 774 O O . LEU A 1 104 ? 6.174 -5.537 -6.417 1.00 83.00 104 LEU A O 1
ATOM 778 N N . ASP A 1 105 ? 4.209 -6.596 -6.402 1.00 78.12 105 ASP A N 1
ATOM 779 C CA . ASP A 1 105 ? 4.677 -7.711 -7.234 1.00 78.12 105 ASP A CA 1
ATOM 780 C C . ASP A 1 105 ? 5.188 -7.251 -8.599 1.00 78.12 105 ASP A C 1
ATOM 782 O O . ASP A 1 105 ? 6.215 -7.735 -9.082 1.00 78.12 105 ASP A O 1
ATOM 786 N N . PHE A 1 106 ? 4.455 -6.342 -9.243 1.00 74.38 106 PHE A N 1
ATOM 787 C CA . PHE A 1 106 ? 4.832 -5.806 -10.542 1.00 74.38 106 PHE A CA 1
ATOM 788 C C . PHE A 1 106 ? 6.155 -5.039 -10.455 1.00 74.38 106 PHE A C 1
ATOM 790 O O . PHE A 1 106 ? 7.060 -5.332 -11.236 1.00 74.38 106 PHE A O 1
ATOM 797 N N . ILE A 1 107 ? 6.318 -4.148 -9.471 1.00 73.50 107 ILE A N 1
ATOM 798 C CA . ILE A 1 107 ? 7.592 -3.443 -9.249 1.00 73.50 107 ILE A CA 1
ATOM 799 C C . ILE A 1 107 ? 8.712 -4.422 -8.905 1.00 73.50 107 ILE A C 1
ATOM 801 O O . ILE A 1 107 ? 9.805 -4.313 -9.442 1.00 73.50 107 ILE A O 1
ATOM 805 N N . GLY A 1 108 ? 8.464 -5.385 -8.018 1.00 71.69 108 GLY A N 1
ATOM 806 C CA . GLY A 1 108 ? 9.481 -6.343 -7.591 1.00 71.69 108 GLY A CA 1
ATOM 807 C C . GLY A 1 108 ? 9.965 -7.253 -8.725 1.00 71.69 108 GLY A C 1
ATOM 808 O O . GLY A 1 108 ? 11.060 -7.808 -8.636 1.00 71.69 108 GLY A O 1
ATOM 809 N N . ARG A 1 109 ? 9.163 -7.413 -9.790 1.00 68.62 109 ARG A N 1
ATOM 810 C CA . ARG A 1 109 ? 9.490 -8.194 -10.998 1.00 68.62 109 ARG A CA 1
ATOM 811 C C . ARG A 1 109 ? 9.991 -7.350 -12.165 1.00 68.62 109 ARG A C 1
ATOM 813 O O . ARG A 1 109 ? 10.737 -7.878 -12.991 1.00 68.62 109 ARG A O 1
ATOM 820 N N . LEU A 1 110 ? 9.606 -6.075 -12.257 1.00 63.69 110 LEU A N 1
AT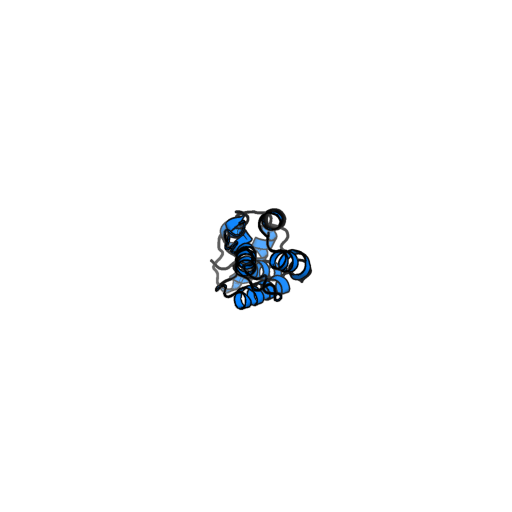OM 821 C CA . LEU A 1 110 ? 10.323 -5.093 -13.065 1.00 63.69 110 LEU A CA 1
ATOM 822 C C . LEU A 1 110 ? 11.756 -5.101 -12.535 1.00 63.69 110 LEU A C 1
ATOM 824 O O . LEU A 1 110 ? 11.995 -4.733 -11.392 1.00 63.69 110 LEU A O 1
ATOM 828 N N . SER A 1 111 ? 12.687 -5.658 -13.314 1.00 48.12 111 SER A N 1
ATOM 829 C CA . SER A 1 111 ? 14.049 -5.956 -12.856 1.00 48.12 111 SER A CA 1
ATOM 830 C C . SER A 1 111 ? 14.652 -4.791 -12.062 1.00 48.12 111 SER A C 1
ATOM 832 O O . SER A 1 111 ? 14.323 -3.637 -12.324 1.00 48.12 111 SER A O 1
ATOM 834 N N . SER A 1 112 ? 15.615 -5.056 -11.179 1.00 48.00 112 SER A N 1
ATOM 835 C CA . SER A 1 112 ? 16.405 -4.053 -10.435 1.00 48.00 112 SER A CA 1
ATOM 836 C C . SER A 1 112 ? 17.065 -2.936 -11.280 1.00 48.00 112 SER A C 1
ATOM 838 O O . SER A 1 112 ? 17.791 -2.106 -10.740 1.00 48.00 112 SER A O 1
ATOM 840 N N . ARG A 1 113 ? 16.836 -2.915 -12.600 1.00 42.53 113 ARG A N 1
ATOM 841 C CA . ARG A 1 113 ? 17.216 -1.891 -13.574 1.00 42.53 113 ARG A CA 1
ATOM 842 C C . ARG A 1 113 ? 16.100 -0.888 -13.890 1.00 42.53 113 ARG A C 1
ATOM 844 O O . ARG A 1 113 ? 16.404 0.108 -14.519 1.00 42.53 113 ARG A O 1
ATOM 851 N N . ALA A 1 114 ? 14.849 -1.114 -13.478 1.00 51.59 114 ALA A N 1
ATOM 852 C CA . ALA A 1 114 ? 13.693 -0.284 -13.828 1.00 51.59 114 ALA A CA 1
ATOM 853 C C . ALA A 1 114 ? 13.586 1.027 -13.027 1.00 51.59 114 ALA A C 1
ATOM 855 O O . ALA A 1 114 ? 12.628 1.232 -12.289 1.00 51.59 114 ALA A O 1
ATOM 856 N N . ALA A 1 115 ? 14.585 1.908 -13.137 1.00 50.69 115 ALA A N 1
ATOM 857 C CA . ALA A 1 115 ? 14.606 3.190 -12.426 1.00 50.69 115 ALA A CA 1
ATOM 858 C C . ALA A 1 115 ? 13.921 4.325 -13.212 1.00 50.69 115 ALA A C 1
ATOM 860 O O . ALA A 1 115 ? 13.548 5.344 -12.629 1.00 50.69 115 ALA A O 1
ATOM 861 N N . THR A 1 116 ? 13.754 4.163 -14.527 1.00 55.19 116 THR A N 1
ATOM 862 C CA . THR A 1 116 ? 13.223 5.190 -15.435 1.00 55.19 116 THR A CA 1
ATOM 863 C C . THR A 1 116 ? 12.098 4.665 -16.337 1.00 55.19 116 THR A C 1
ATOM 865 O O . THR A 1 116 ? 11.888 3.457 -16.472 1.00 55.19 116 THR A O 1
ATOM 868 N N . LEU A 1 117 ? 11.380 5.584 -16.999 1.00 55.06 117 LEU A N 1
ATOM 869 C CA . LEU A 1 117 ? 10.389 5.270 -18.046 1.00 55.06 117 LEU A CA 1
ATOM 870 C C . LEU A 1 117 ? 11.008 4.424 -19.177 1.00 55.06 117 LEU A C 1
ATOM 872 O O . LEU A 1 117 ? 10.348 3.535 -19.712 1.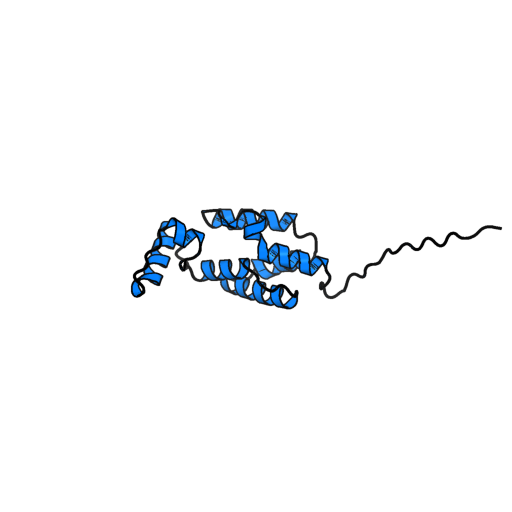00 55.06 117 LEU A O 1
ATOM 876 N N . GLU A 1 118 ? 12.281 4.658 -19.514 1.00 56.66 118 GLU A N 1
ATOM 877 C CA . GLU A 1 118 ? 13.016 3.879 -20.522 1.00 56.66 118 GLU A CA 1
ATOM 878 C C . GLU A 1 118 ? 13.295 2.445 -20.068 1.00 56.66 118 GLU A C 1
ATOM 880 O O . GLU A 1 118 ? 13.197 1.515 -20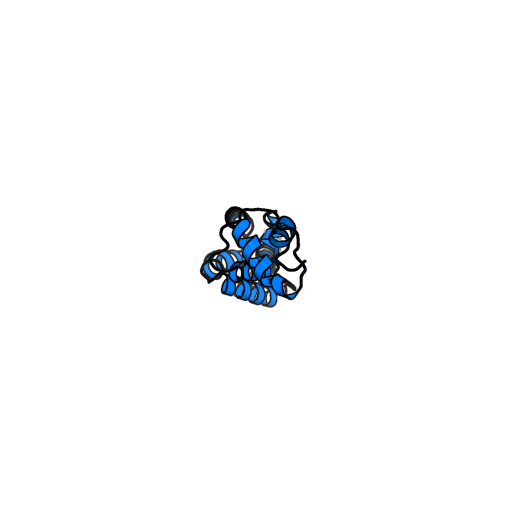.869 1.00 56.66 118 GLU A O 1
ATOM 885 N N . ASP A 1 119 ? 13.567 2.235 -18.784 1.00 59.38 119 ASP A N 1
ATOM 886 C CA . ASP A 1 119 ? 13.807 0.895 -18.258 1.00 59.38 119 ASP A CA 1
ATOM 887 C C . ASP A 1 119 ? 12.501 0.094 -18.105 1.00 59.38 119 ASP A C 1
ATOM 889 O O . ASP A 1 119 ? 12.472 -1.108 -18.376 1.00 59.38 119 ASP A O 1
ATOM 893 N N . CYS A 1 120 ? 11.399 0.763 -17.735 1.00 59.44 120 CYS A N 1
ATOM 894 C CA . CYS A 1 120 ? 10.049 0.186 -17.766 1.00 59.44 120 CYS A CA 1
ATOM 895 C C . CYS A 1 120 ? 9.675 -0.236 -19.199 1.00 59.44 120 CYS A C 1
ATOM 897 O O . CYS A 1 120 ? 9.240 -1.367 -19.426 1.00 59.44 120 CYS A O 1
ATOM 899 N N . ARG A 1 121 ? 9.951 0.626 -20.190 1.00 62.53 121 ARG A N 1
ATOM 900 C CA . ARG A 1 121 ? 9.791 0.311 -21.616 1.00 62.53 121 ARG A CA 1
ATOM 901 C C . ARG A 1 121 ? 10.613 -0.906 -22.037 1.00 62.53 121 ARG A C 1
ATOM 903 O O . ARG A 1 121 ? 10.084 -1.780 -22.720 1.00 62.53 121 ARG A O 1
ATOM 910 N N . ALA A 1 122 ? 11.886 -0.969 -21.648 1.00 61.34 122 ALA A N 1
ATOM 911 C CA . ALA A 1 122 ? 12.765 -2.084 -21.990 1.00 61.34 122 ALA A CA 1
ATOM 912 C C . ALA A 1 122 ? 12.265 -3.407 -21.387 1.00 61.34 122 ALA A C 1
ATOM 914 O O . ALA A 1 122 ? 12.199 -4.411 -22.093 1.00 61.34 122 ALA A O 1
ATOM 915 N N . ALA A 1 123 ? 11.836 -3.395 -20.122 1.00 59.72 123 ALA A N 1
ATOM 916 C CA . ALA A 1 123 ? 11.300 -4.575 -19.447 1.00 59.72 123 ALA A CA 1
ATOM 917 C C . ALA A 1 123 ? 9.959 -5.047 -20.045 1.00 59.72 123 ALA A C 1
ATOM 919 O O . ALA A 1 123 ? 9.758 -6.249 -20.230 1.00 59.72 123 ALA A O 1
ATOM 920 N N . CYS A 1 124 ? 9.050 -4.128 -20.397 1.00 62.84 124 CYS A N 1
ATOM 921 C CA . CYS A 1 124 ? 7.801 -4.490 -21.072 1.00 62.84 124 CYS A CA 1
ATOM 922 C C . CYS A 1 124 ? 8.042 -5.010 -22.502 1.00 62.84 124 CYS A C 1
ATOM 924 O O . CYS A 1 124 ? 7.414 -5.990 -22.901 1.00 62.84 124 CYS A O 1
ATOM 926 N N . SER A 1 125 ? 8.972 -4.407 -23.254 1.00 62.53 125 SER A N 1
ATOM 927 C CA . SER A 1 125 ? 9.370 -4.881 -24.590 1.00 62.53 125 SER A CA 1
ATOM 928 C C . SER A 1 125 ? 9.995 -6.281 -24.531 1.00 62.53 125 SER A C 1
ATOM 930 O O . SER A 1 125 ? 9.671 -7.135 -25.351 1.00 62.53 125 SER A O 1
ATOM 932 N N . GLU A 1 126 ? 10.820 -6.569 -23.518 1.00 62.47 126 GLU A N 1
ATOM 933 C CA . GLU A 1 126 ? 11.385 -7.906 -23.296 1.00 62.47 126 GLU A CA 1
ATOM 934 C C . GLU A 1 126 ? 10.303 -8.945 -22.959 1.00 62.47 126 GLU A C 1
ATOM 936 O O . GLU A 1 126 ? 10.320 -10.043 -23.514 1.00 62.47 126 GLU A O 1
ATOM 941 N N . ARG A 1 127 ? 9.322 -8.592 -22.118 1.00 58.53 127 ARG A N 1
ATOM 942 C CA . ARG A 1 127 ? 8.204 -9.479 -21.750 1.00 58.53 127 ARG A CA 1
ATOM 943 C C . ARG A 1 127 ? 7.269 -9.789 -22.923 1.00 58.53 127 ARG A C 1
ATOM 945 O O . ARG A 1 127 ? 6.813 -10.923 -23.045 1.00 58.53 127 ARG A O 1
ATOM 952 N N . ASN A 1 128 ? 6.980 -8.801 -23.767 1.00 58.62 128 ASN A N 1
ATOM 953 C CA . ASN A 1 128 ? 6.031 -8.943 -24.875 1.00 58.62 128 ASN A CA 1
ATOM 954 C C . ASN A 1 128 ? 6.696 -9.327 -26.203 1.00 58.62 128 ASN A C 1
ATOM 956 O O . ASN A 1 128 ? 6.025 -9.459 -27.229 1.00 58.62 128 ASN A O 1
ATOM 960 N N . ARG A 1 129 ? 8.014 -9.555 -26.191 1.00 62.62 129 ARG A N 1
ATOM 961 C CA . ARG A 1 129 ? 8.795 -9.968 -27.360 1.00 62.62 129 ARG A CA 1
ATOM 962 C C . ARG A 1 129 ? 8.215 -11.201 -28.059 1.00 62.62 129 ARG A C 1
ATOM 964 O O . ARG A 1 129 ? 8.287 -11.291 -29.282 1.00 62.62 129 ARG A O 1
ATOM 971 N N . ASP A 1 130 ? 7.630 -12.116 -27.290 1.00 53.06 130 ASP A N 1
ATOM 972 C CA . ASP A 1 130 ? 7.071 -13.370 -27.800 1.00 53.06 130 ASP A CA 1
ATOM 973 C C . ASP A 1 130 ? 5.594 -13.258 -28.219 1.00 53.06 130 ASP A C 1
ATOM 975 O O . ASP A 1 130 ? 5.102 -14.109 -28.960 1.00 53.06 130 ASP A O 1
ATOM 979 N N . THR A 1 131 ? 4.877 -12.219 -27.774 1.00 57.91 131 THR A N 1
ATOM 980 C CA . THR A 1 131 ? 3.446 -12.019 -28.067 1.00 57.91 131 THR A CA 1
ATOM 981 C C . THR A 1 131 ? 3.193 -11.007 -29.182 1.00 57.91 131 THR A C 1
ATOM 983 O O . THR A 1 131 ? 2.128 -11.044 -29.791 1.00 57.91 131 THR A O 1
ATOM 986 N N . GLY A 1 132 ? 4.158 -10.133 -29.489 1.00 58.25 132 GLY A N 1
ATOM 987 C CA . GLY A 1 132 ? 4.042 -9.125 -30.552 1.00 58.25 132 GLY A CA 1
ATOM 988 C C . GLY A 1 132 ? 3.121 -7.945 -30.219 1.00 58.25 132 GLY A C 1
ATOM 989 O O . GLY A 1 132 ? 2.987 -7.037 -31.036 1.00 58.25 132 GLY A O 1
ATOM 990 N N . ASP A 1 133 ? 2.525 -7.936 -29.026 1.00 52.31 133 ASP A N 1
ATOM 991 C CA . ASP A 1 133 ? 1.764 -6.810 -28.489 1.00 52.31 133 ASP A CA 1
ATOM 992 C C . ASP A 1 133 ? 2.733 -5.835 -27.814 1.00 52.31 133 ASP A C 1
ATOM 994 O O . ASP A 1 133 ? 3.120 -6.015 -26.659 1.00 52.31 133 ASP A O 1
ATOM 998 N N . GLU A 1 134 ? 3.145 -4.790 -28.527 1.00 53.16 134 GLU A N 1
ATOM 999 C CA . GLU A 1 134 ? 3.820 -3.637 -27.928 1.00 53.16 134 GLU A CA 1
ATOM 1000 C C . GLU A 1 134 ? 2.762 -2.595 -27.516 1.00 53.16 134 GLU A C 1
ATOM 1002 O O . GLU A 1 134 ? 2.406 -1.740 -28.333 1.00 53.16 134 GLU A O 1
ATOM 1007 N N . PRO A 1 135 ? 2.217 -2.629 -26.278 1.00 51.97 135 PRO A N 1
ATOM 1008 C CA . PRO A 1 135 ? 1.435 -1.509 -25.775 1.00 51.97 135 PRO A CA 1
ATOM 1009 C C . PRO A 1 135 ? 2.290 -0.240 -25.803 1.00 51.97 135 PRO A C 1
ATOM 1011 O O . PRO A 1 135 ? 3.518 -0.286 -25.666 1.00 51.97 135 PRO A O 1
ATOM 1014 N N . SER A 1 136 ? 1.637 0.911 -25.972 1.00 54.38 136 SER A N 1
ATOM 1015 C CA . SER A 1 136 ? 2.335 2.191 -25.857 1.00 54.38 136 SER A CA 1
ATOM 1016 C C . SER A 1 136 ? 3.026 2.285 -24.490 1.00 54.38 136 SER A C 1
ATOM 1018 O O . SER A 1 136 ? 2.518 1.770 -23.494 1.00 54.38 136 SER A O 1
ATOM 1020 N N . VAL A 1 137 ? 4.205 2.910 -24.449 1.00 50.19 137 VAL A N 1
ATOM 1021 C CA . VAL A 1 137 ? 5.042 3.024 -23.236 1.00 50.19 137 VAL A CA 1
ATOM 1022 C C . VAL A 1 137 ? 4.238 3.559 -22.055 1.00 50.19 137 VAL A C 1
ATOM 1024 O O . VAL A 1 137 ? 4.339 3.038 -20.945 1.00 50.19 137 VAL A O 1
ATOM 1027 N N . ASP A 1 138 ? 3.396 4.551 -22.333 1.00 50.88 138 ASP A N 1
ATOM 1028 C CA . ASP A 1 138 ? 2.524 5.173 -21.349 1.00 50.88 138 ASP A CA 1
ATOM 1029 C C . ASP A 1 138 ? 1.519 4.155 -20.797 1.00 50.88 138 ASP A C 1
ATOM 1031 O O . ASP A 1 138 ? 1.383 4.013 -19.589 1.00 50.88 138 ASP A O 1
ATOM 1035 N N . GLU A 1 139 ? 0.883 3.359 -21.656 1.00 52.84 139 GLU A N 1
ATOM 1036 C CA . GLU A 1 139 ? -0.104 2.356 -21.248 1.00 52.84 139 GLU A CA 1
ATOM 1037 C C . GLU A 1 139 ? 0.513 1.180 -20.471 1.00 52.84 139 GLU A C 1
ATOM 1039 O O . GLU A 1 139 ? -0.066 0.721 -19.486 1.00 52.84 139 GLU A O 1
ATOM 1044 N N . ALA A 1 140 ? 1.712 0.736 -20.856 1.00 51.56 140 ALA A N 1
ATOM 1045 C CA . ALA A 1 140 ? 2.414 -0.379 -20.220 1.00 51.56 140 ALA A CA 1
ATOM 1046 C C . ALA A 1 140 ? 2.940 -0.031 -18.816 1.00 51.56 140 ALA A C 1
ATOM 1048 O O . ALA A 1 140 ? 2.923 -0.872 -17.915 1.00 51.56 140 ALA A O 1
ATOM 1049 N N . CYS A 1 141 ? 3.388 1.211 -18.618 1.00 54.25 141 CYS A N 1
ATOM 1050 C CA . CYS A 1 141 ? 3.835 1.689 -17.312 1.00 54.25 141 CYS A CA 1
ATOM 1051 C C . CYS A 1 141 ? 2.665 2.170 -16.431 1.00 54.25 141 CYS A C 1
ATOM 1053 O O . CYS A 1 141 ? 2.784 2.113 -15.208 1.00 54.25 141 CYS A O 1
ATOM 1055 N N . LEU A 1 142 ? 1.525 2.570 -17.019 1.00 51.00 142 LEU A N 1
ATOM 1056 C CA . LEU A 1 142 ? 0.302 2.941 -16.290 1.00 51.00 142 LEU A CA 1
ATOM 1057 C C . LEU A 1 142 ? -0.510 1.732 -15.792 1.00 51.00 142 LEU A C 1
ATOM 1059 O O . LEU A 1 142 ? -1.066 1.792 -14.698 1.00 51.00 142 LEU A O 1
ATOM 1063 N N . LYS A 1 143 ? -0.607 0.645 -16.571 1.00 49.91 143 LYS A N 1
ATOM 1064 C CA . LYS A 1 143 ? -1.471 -0.517 -16.254 1.00 49.91 143 LYS A CA 1
ATOM 1065 C C . LYS A 1 143 ? -0.708 -1.767 -15.798 1.00 49.91 143 LYS A C 1
ATOM 1067 O O . LYS A 1 143 ? -1.317 -2.755 -15.396 1.00 49.91 143 LYS A O 1
ATOM 1072 N N . GLY A 1 144 ? 0.623 -1.720 -15.836 1.00 49.69 144 GLY A N 1
ATOM 1073 C CA . GLY A 1 144 ? 1.470 -2.907 -15.828 1.00 49.69 144 GLY A CA 1
ATOM 1074 C C . GLY A 1 144 ? 1.587 -3.491 -17.238 1.00 49.69 144 GLY A C 1
ATOM 1075 O O . GLY A 1 144 ? 0.707 -3.305 -18.071 1.00 49.69 144 GLY A O 1
ATOM 1076 N N . CYS A 1 145 ? 2.684 -4.196 -17.542 1.00 50.88 145 CYS A N 1
ATOM 1077 C CA . CYS A 1 145 ? 2.997 -4.675 -18.902 1.00 50.88 145 CYS A CA 1
ATOM 1078 C C . CYS A 1 145 ? 2.004 -5.726 -19.476 1.00 50.88 145 CYS A C 1
ATOM 1080 O O . CYS A 1 145 ? 2.381 -6.495 -20.356 1.00 50.88 145 CYS A O 1
ATOM 1082 N N . GLY A 1 146 ? 0.799 -5.876 -18.928 1.00 42.03 146 GLY A N 1
ATOM 1083 C CA . GLY A 1 146 ? -0.311 -6.622 -19.514 1.00 42.03 146 GLY A CA 1
ATOM 1084 C C . GLY A 1 146 ? -1.542 -5.726 -19.457 1.00 42.03 146 GLY A C 1
ATOM 1085 O O . GLY A 1 146 ? -1.879 -5.270 -18.368 1.00 42.03 146 GLY A O 1
ATOM 1086 N N . GLY A 1 147 ? -2.116 -5.433 -20.626 1.00 39.06 147 GLY A N 1
ATOM 1087 C CA . GLY A 1 147 ? -3.262 -4.530 -20.779 1.00 39.06 147 GLY A CA 1
ATOM 1088 C C . GLY A 1 147 ? -4.511 -4.948 -20.018 1.00 39.06 147 GLY A C 1
ATOM 1089 O O . GLY A 1 147 ? -4.638 -6.147 -19.675 1.00 39.06 147 GLY A O 1
#

Foldseek 3Di:
DDDDDPPPPPDDPDDPVVLLDPLSLVLLVCQLCLCVVLVLLLDPPPVVSVVSSVVSSVVVNPRPVSVCCVPVPLVVDQLLVSLVSSQVVCVVNVHPGRNSSVVSNLVSPLPPQPRDLVSLQVSLCVVCVPVPDRDDSSCCVSPPSPD